Protein AF-A0A2S6TMZ6-F1 (afdb_monomer_lite)

Foldseek 3Di:
DVLVVLLVVLLCCLAPPPVDDNVVSLVVSLVVCVVPDPDPSSVVSNVVSVVSNCVRVNPPDD

Radius of gyration: 11.21 Å; chains: 1; bounding box: 24×17×35 Å

Secondary structure (DSSP, 8-state):
-HHHHHHHHHHHHHHH-TTS-HHHHHHHHHHHHHHHS-THHHHHHHHHHHHHHHHHH-S---

pLDDT: mean 92.81, std 12.51, range [43.03, 98.5]

Sequence (62 aa):
IILRLILRAAAYEIVDRPDIDPPLSINEYVAISHTFFGEMQPTFVNGVLDRLAKETYGDGQK

Structure (mmCIF, N/CA/C/O backbone):
data_AF-A0A2S6TMZ6-F1
#
_entry.id   AF-A0A2S6TMZ6-F1
#
loop_
_atom_site.group_PDB
_atom_site.id
_atom_site.type_symbol
_atom_site.label_atom_id
_atom_site.label_alt_id
_atom_site.label_comp_id
_atom_site.label_asym_id
_atom_site.label_entity_id
_atom_site.label_seq_id
_atom_site.pdbx_PDB_ins_code
_atom_site.Cartn_x
_atom_site.Cartn_y
_atom_site.Cartn_z
_atom_site.occupancy
_atom_site.B_iso_or_equiv
_atom_site.auth_seq_id
_atom_site.auth_comp_id
_atom_site.auth_asym_id
_atom_site.auth_atom_id
_atom_site.pdbx_PDB_model_num
ATOM 1 N N . ILE A 1 1 ? -2.387 -0.584 -16.104 1.00 92.69 1 ILE A N 1
ATOM 2 C CA . ILE A 1 1 ? -3.346 -1.575 -15.542 1.00 92.69 1 ILE A CA 1
ATOM 3 C C . ILE A 1 1 ? -2.864 -2.083 -14.184 1.00 92.69 1 ILE A C 1
ATOM 5 O O . ILE A 1 1 ? -3.608 -1.920 -13.230 1.00 92.69 1 ILE A O 1
ATOM 9 N N . ILE A 1 2 ? -1.627 -2.587 -14.074 1.00 96.69 2 ILE A N 1
ATOM 10 C CA . ILE A 1 2 ? -1.058 -3.164 -12.838 1.00 96.69 2 ILE A CA 1
ATOM 11 C C . ILE A 1 2 ? -1.095 -2.197 -11.641 1.00 96.69 2 ILE A C 1
ATOM 13 O O . ILE A 1 2 ? -1.634 -2.555 -10.603 1.00 96.69 2 ILE A O 1
ATOM 17 N N . LEU A 1 3 ? -0.656 -0.942 -11.804 1.00 97.56 3 LEU A N 1
ATOM 18 C CA . LEU A 1 3 ? -0.655 0.048 -10.712 1.00 97.56 3 LEU A CA 1
ATOM 19 C C . LEU A 1 3 ? -2.049 0.255 -10.092 1.00 97.56 3 LEU A C 1
ATOM 21 O O . LEU A 1 3 ? -2.201 0.336 -8.881 1.00 97.56 3 LEU A O 1
ATOM 25 N N . ARG A 1 4 ? -3.092 0.280 -10.930 1.00 97.88 4 ARG A N 1
ATOM 26 C CA . ARG A 1 4 ? -4.481 0.396 -10.471 1.00 97.88 4 ARG A CA 1
ATOM 27 C C . ARG A 1 4 ? -4.930 -0.835 -9.679 1.00 97.88 4 ARG A C 1
ATOM 29 O O . ARG A 1 4 ? -5.750 -0.690 -8.783 1.00 97.88 4 ARG A O 1
ATOM 36 N N . LEU A 1 5 ? -4.451 -2.027 -10.040 1.00 98.38 5 LEU A N 1
ATOM 37 C CA . LEU A 1 5 ? -4.771 -3.260 -9.317 1.00 98.38 5 LEU A CA 1
ATOM 38 C C . LEU A 1 5 ? -4.111 -3.260 -7.937 1.00 98.38 5 LEU A C 1
ATOM 40 O O . LEU A 1 5 ? -4.808 -3.506 -6.961 1.00 98.38 5 LEU A O 1
ATOM 44 N N . ILE A 1 6 ? -2.828 -2.886 -7.865 1.00 98.31 6 ILE A N 1
ATOM 45 C CA . ILE A 1 6 ? -2.086 -2.734 -6.603 1.00 98.31 6 ILE A CA 1
ATOM 46 C C . ILE A 1 6 ? -2.822 -1.769 -5.671 1.00 98.31 6 ILE A C 1
ATOM 48 O O . ILE A 1 6 ? -3.167 -2.137 -4.556 1.00 98.31 6 ILE A O 1
ATOM 52 N N . LEU A 1 7 ? -3.150 -0.566 -6.153 1.00 98.31 7 LEU A N 1
ATOM 53 C CA . LEU A 1 7 ? -3.831 0.437 -5.333 1.00 98.31 7 LEU A CA 1
ATOM 54 C C . LEU A 1 7 ? -5.226 -0.005 -4.874 1.00 98.31 7 LEU A C 1
ATOM 56 O O . LEU A 1 7 ? -5.619 0.317 -3.761 1.00 98.31 7 LEU A O 1
ATOM 60 N N . ARG A 1 8 ? -5.985 -0.736 -5.702 1.00 98.44 8 ARG A N 1
ATOM 61 C CA . ARG A 1 8 ? -7.312 -1.239 -5.308 1.00 98.44 8 ARG A CA 1
ATOM 62 C C . ARG A 1 8 ? -7.231 -2.333 -4.253 1.00 98.44 8 ARG A C 1
ATOM 64 O O . ARG A 1 8 ? -8.039 -2.318 -3.334 1.00 98.44 8 ARG A O 1
ATOM 71 N N . ALA A 1 9 ? -6.291 -3.264 -4.403 1.00 98.50 9 ALA A N 1
ATOM 72 C CA . ALA A 1 9 ? -6.093 -4.339 -3.440 1.00 98.50 9 ALA A CA 1
ATOM 73 C C . ALA A 1 9 ? -5.621 -3.775 -2.091 1.00 98.50 9 ALA A C 1
ATOM 75 O O . ALA A 1 9 ? -6.262 -4.017 -1.074 1.00 98.50 9 ALA A O 1
ATOM 76 N N . ALA A 1 10 ? -4.606 -2.908 -2.116 1.00 98.12 10 ALA A N 1
ATOM 77 C CA . ALA A 1 10 ? -4.106 -2.227 -0.927 1.00 98.12 10 ALA A CA 1
ATOM 78 C C . ALA A 1 10 ? -5.181 -1.384 -0.230 1.00 98.12 10 ALA A C 1
ATOM 80 O O . ALA A 1 10 ? -5.323 -1.442 0.987 1.00 98.12 10 ALA A O 1
ATOM 81 N N . ALA A 1 11 ? -5.971 -0.626 -0.997 1.00 97.88 11 ALA A N 1
ATOM 82 C CA . ALA A 1 11 ? -7.045 0.178 -0.428 1.00 97.88 11 ALA A CA 1
ATOM 83 C C . ALA A 1 11 ? -8.151 -0.674 0.202 1.00 97.88 11 ALA A C 1
ATOM 85 O O . ALA A 1 11 ? -8.666 -0.306 1.251 1.00 97.88 11 ALA A O 1
ATOM 86 N N . TYR A 1 12 ? -8.512 -1.801 -0.418 1.00 97.81 12 TYR A N 1
ATOM 87 C CA . TYR A 1 12 ? -9.481 -2.729 0.163 1.00 97.81 12 TYR A CA 1
ATOM 88 C C . TYR A 1 12 ? -8.991 -3.272 1.508 1.00 97.81 12 TYR A C 1
ATOM 90 O O . TYR A 1 12 ? -9.734 -3.259 2.482 1.00 97.81 12 TYR A O 1
ATOM 98 N N . GLU A 1 13 ? -7.730 -3.691 1.572 1.00 97.31 13 GLU A N 1
ATOM 99 C CA . GLU A 1 13 ? -7.136 -4.230 2.792 1.00 97.31 13 GLU A CA 1
ATOM 100 C C . GLU A 1 13 ? -7.096 -3.183 3.914 1.00 97.31 13 GLU A C 1
ATOM 102 O O . GLU A 1 13 ? -7.590 -3.429 5.005 1.00 97.31 13 GLU A O 1
ATOM 107 N N . ILE A 1 14 ? -6.638 -1.964 3.614 1.00 95.94 14 ILE A N 1
ATOM 108 C CA . ILE A 1 14 ? -6.551 -0.873 4.598 1.00 95.94 14 ILE A CA 1
ATOM 109 C C . ILE A 1 14 ? -7.931 -0.440 5.129 1.00 95.94 14 ILE A C 1
ATOM 111 O O . ILE A 1 14 ? -8.037 0.009 6.269 1.00 95.94 14 ILE A O 1
ATOM 115 N N . VAL A 1 15 ? -8.985 -0.521 4.311 1.00 95.62 15 VAL A N 1
ATOM 116 C CA . VAL A 1 15 ? -10.312 0.027 4.653 1.00 95.62 15 VAL A CA 1
ATOM 117 C C . VAL A 1 15 ? -11.269 -1.024 5.214 1.00 95.62 15 VAL A C 1
ATOM 119 O O . VAL A 1 15 ? -12.071 -0.701 6.086 1.00 95.62 15 VAL A O 1
ATOM 122 N N . ASP A 1 16 ? -11.211 -2.258 4.718 1.00 96.12 16 ASP A N 1
ATOM 123 C CA . ASP A 1 16 ? -12.232 -3.287 4.966 1.00 96.12 16 ASP A CA 1
ATOM 124 C C . ASP A 1 16 ? -11.686 -4.508 5.731 1.00 96.12 16 ASP A C 1
ATOM 126 O O . ASP A 1 16 ? -12.448 -5.403 6.099 1.00 96.12 16 ASP A O 1
ATOM 130 N N . ARG A 1 17 ? -10.371 -4.567 5.995 1.00 95.56 17 ARG A N 1
ATOM 131 C CA . ARG A 1 17 ? -9.716 -5.675 6.715 1.00 95.56 17 ARG A CA 1
ATOM 132 C C . ARG A 1 17 ? -9.104 -5.197 8.038 1.00 95.56 17 ARG A C 1
ATOM 134 O O . ARG A 1 17 ? -7.889 -5.064 8.138 1.00 95.56 17 ARG A O 1
ATOM 141 N N . PRO A 1 18 ? -9.924 -4.980 9.086 1.00 91.38 18 PRO A N 1
ATOM 142 C CA . PRO A 1 18 ? -9.445 -4.505 10.390 1.00 91.38 18 PRO A CA 1
ATOM 143 C C . PRO A 1 18 ? -8.540 -5.512 11.120 1.00 91.38 18 PRO A C 1
ATOM 145 O O . PRO A 1 18 ? -7.947 -5.183 12.144 1.00 91.38 18 PRO A O 1
ATOM 148 N N . ASP A 1 19 ? -8.461 -6.751 10.633 1.00 95.44 19 ASP A N 1
ATOM 149 C CA . ASP A 1 19 ? -7.564 -7.791 11.129 1.00 95.44 19 ASP A CA 1
ATOM 150 C C . ASP A 1 19 ? -6.126 -7.677 10.595 1.00 95.44 19 ASP A C 1
ATOM 152 O O . ASP A 1 19 ? -5.262 -8.439 11.028 1.00 95.44 19 ASP A O 1
ATOM 156 N N . ILE A 1 20 ? -5.859 -6.741 9.680 1.00 94.69 20 ILE A N 1
ATOM 157 C CA . ILE A 1 20 ? -4.543 -6.528 9.075 1.00 94.69 20 ILE A CA 1
ATOM 158 C C . ILE A 1 20 ? -4.056 -5.114 9.399 1.00 94.69 20 ILE A C 1
ATOM 160 O O . ILE A 1 20 ? -4.774 -4.134 9.224 1.00 94.69 20 ILE A O 1
ATOM 164 N N . ASP A 1 21 ? -2.818 -5.016 9.880 1.00 94.50 21 ASP A N 1
ATOM 165 C CA . ASP A 1 21 ? -2.207 -3.741 10.249 1.00 94.50 21 ASP A CA 1
ATOM 166 C C . ASP A 1 21 ? -1.876 -2.906 8.989 1.00 94.50 21 ASP A C 1
ATOM 168 O O . ASP A 1 21 ? -1.126 -3.384 8.131 1.00 94.50 21 ASP A O 1
ATOM 172 N N . PRO A 1 22 ? -2.377 -1.662 8.840 1.00 95.19 22 PRO A N 1
ATOM 173 C CA . PRO A 1 22 ? -2.156 -0.863 7.632 1.00 95.19 22 PRO A CA 1
ATOM 174 C C . PRO A 1 22 ? -0.683 -0.677 7.215 1.00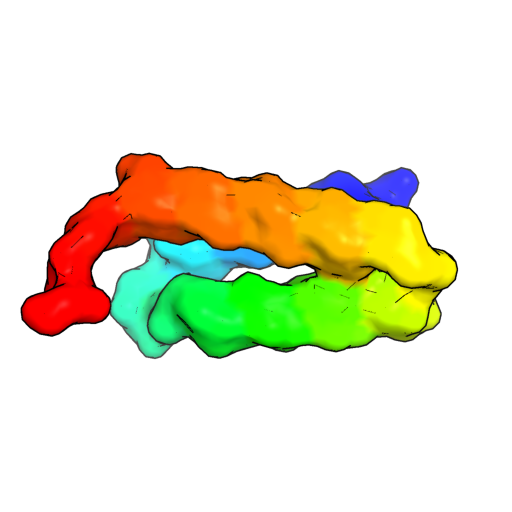 95.19 22 PRO A C 1
ATOM 176 O O . PRO A 1 22 ? -0.405 -0.785 6.019 1.00 95.19 22 PRO A O 1
ATOM 179 N N . PRO A 1 23 ? 0.290 -0.451 8.125 1.00 96.00 23 PRO A N 1
ATOM 180 C CA . PRO A 1 23 ? 1.712 -0.429 7.781 1.00 96.00 23 PRO A CA 1
ATOM 181 C C . PRO A 1 23 ? 2.215 -1.729 7.141 1.00 96.00 23 PRO A C 1
ATOM 183 O O . PRO A 1 23 ? 3.067 -1.675 6.253 1.00 96.00 23 PRO A O 1
ATOM 186 N N . LEU A 1 24 ? 1.690 -2.893 7.547 1.00 97.25 24 LEU A N 1
ATOM 187 C CA . LEU A 1 24 ? 2.028 -4.173 6.923 1.00 97.25 24 LEU A CA 1
ATOM 188 C C . LEU A 1 24 ? 1.528 -4.210 5.477 1.00 97.25 24 LEU A C 1
ATOM 190 O O . LEU A 1 24 ? 2.323 -4.471 4.575 1.00 97.25 24 LEU A O 1
ATOM 194 N N . SER A 1 25 ? 0.254 -3.874 5.242 1.00 97.31 25 SER A N 1
ATOM 195 C CA . SER A 1 25 ? -0.299 -3.816 3.885 1.00 97.31 25 SER A CA 1
ATOM 196 C C . SER A 1 25 ? 0.493 -2.841 3.008 1.00 97.31 25 SER A C 1
ATOM 198 O O . SER A 1 25 ? 0.872 -3.184 1.889 1.00 97.31 25 SER A O 1
ATOM 200 N N . ILE A 1 26 ? 0.819 -1.643 3.509 1.00 98.00 26 ILE A N 1
ATOM 201 C CA . ILE A 1 26 ? 1.625 -0.656 2.771 1.00 98.00 26 ILE A CA 1
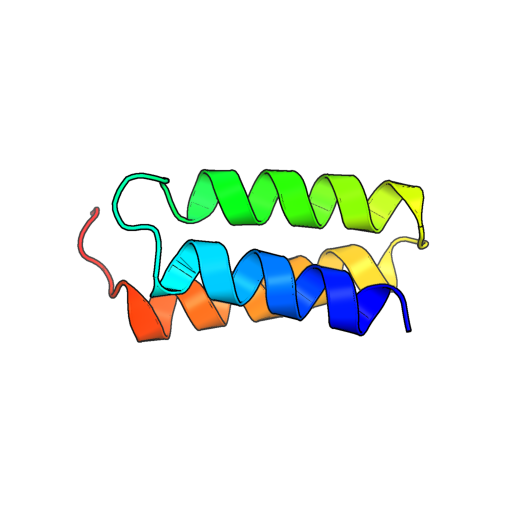ATOM 202 C C . ILE A 1 26 ? 2.964 -1.263 2.331 1.00 98.00 26 ILE A C 1
ATOM 204 O O . ILE A 1 26 ? 3.289 -1.211 1.143 1.00 98.00 26 ILE A O 1
ATOM 208 N N . ASN A 1 27 ? 3.708 -1.878 3.254 1.00 98.38 27 ASN A N 1
ATOM 209 C CA . ASN A 1 27 ? 5.009 -2.480 2.957 1.00 98.38 27 ASN A CA 1
ATOM 210 C C . ASN A 1 27 ? 4.913 -3.574 1.884 1.00 98.38 27 ASN A C 1
ATOM 212 O O . ASN A 1 27 ? 5.685 -3.556 0.922 1.00 98.38 27 ASN A O 1
ATOM 216 N N . GLU A 1 28 ? 3.943 -4.483 2.002 1.00 98.31 28 GLU A N 1
ATOM 217 C CA . GLU A 1 28 ? 3.752 -5.578 1.044 1.00 98.31 28 GLU A CA 1
ATOM 218 C C . GLU A 1 28 ? 3.394 -5.051 -0.352 1.00 98.31 28 GLU A C 1
ATOM 220 O O . GLU A 1 28 ? 4.004 -5.439 -1.351 1.00 98.31 28 GLU A O 1
ATOM 225 N N . TYR A 1 29 ? 2.465 -4.096 -0.459 1.00 98.44 29 TYR A N 1
ATOM 226 C CA . TYR A 1 29 ? 2.071 -3.553 -1.763 1.00 98.44 29 TYR A CA 1
ATOM 227 C C . TYR A 1 29 ? 3.145 -2.654 -2.398 1.00 98.44 29 TYR A C 1
ATOM 229 O O . TYR A 1 29 ? 3.237 -2.601 -3.631 1.00 98.44 29 TYR A O 1
ATOM 237 N N . VAL A 1 30 ? 3.997 -1.991 -1.609 1.00 98.44 30 VAL A N 1
ATOM 238 C CA . VAL A 1 30 ? 5.189 -1.284 -2.116 1.00 98.44 30 VAL A CA 1
ATOM 239 C C . VAL A 1 30 ? 6.226 -2.281 -2.634 1.00 98.44 30 VAL A C 1
ATOM 241 O O . VA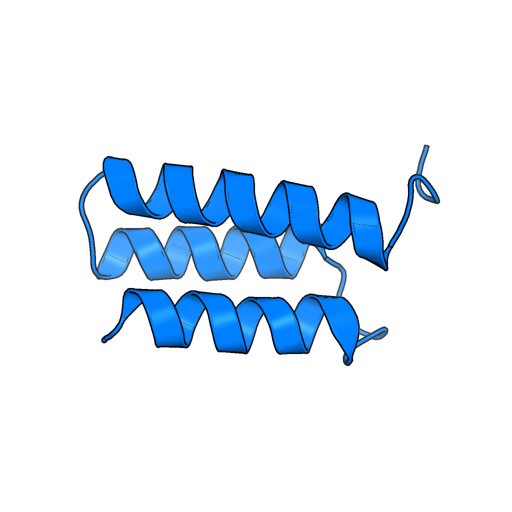L A 1 30 ? 6.726 -2.103 -3.748 1.00 98.44 30 VAL A O 1
ATOM 244 N N . ALA A 1 31 ? 6.493 -3.366 -1.902 1.00 98.19 31 ALA A N 1
ATOM 245 C CA . ALA A 1 31 ? 7.390 -4.433 -2.346 1.00 98.19 31 ALA A CA 1
ATOM 246 C C . ALA A 1 31 ? 6.893 -5.087 -3.646 1.00 98.19 31 ALA A C 1
ATOM 248 O O . ALA A 1 31 ? 7.658 -5.233 -4.600 1.00 98.19 31 ALA A O 1
ATOM 249 N N . ILE A 1 32 ? 5.592 -5.379 -3.743 1.00 97.88 32 ILE A N 1
ATOM 250 C CA . ILE A 1 32 ? 4.961 -5.858 -4.980 1.00 97.88 32 ILE A CA 1
ATOM 251 C C . ILE A 1 32 ? 5.154 -4.833 -6.106 1.00 97.88 32 ILE A C 1
ATOM 253 O O . ILE A 1 32 ? 5.521 -5.213 -7.215 1.00 97.88 32 ILE A O 1
ATOM 257 N N . SER A 1 33 ? 4.973 -3.535 -5.849 1.00 98.12 33 SER A N 1
ATOM 258 C CA . SER A 1 33 ? 5.188 -2.482 -6.853 1.00 98.12 33 SER A CA 1
ATOM 259 C C . SER A 1 33 ? 6.613 -2.499 -7.424 1.00 98.12 33 SER A C 1
ATOM 261 O O . SER A 1 33 ? 6.777 -2.395 -8.641 1.00 98.12 33 SER A O 1
ATOM 263 N N . HIS A 1 34 ? 7.633 -2.730 -6.588 1.00 97.75 34 HIS A N 1
ATOM 264 C CA . HIS A 1 34 ? 9.025 -2.872 -7.039 1.00 97.75 34 HIS A CA 1
ATOM 265 C C . HIS A 1 34 ? 9.242 -4.059 -7.991 1.00 97.75 34 HIS A C 1
ATOM 267 O O . HIS A 1 34 ? 10.144 -4.012 -8.822 1.00 97.75 34 HIS A O 1
ATOM 273 N N . THR A 1 35 ? 8.414 -5.106 -7.927 1.00 97.81 35 THR A N 1
ATOM 274 C CA . THR A 1 35 ? 8.520 -6.246 -8.859 1.00 97.81 35 THR A CA 1
ATOM 275 C C . THR A 1 35 ? 8.005 -5.930 -10.267 1.00 97.81 35 THR A C 1
ATOM 277 O O . THR A 1 35 ? 8.384 -6.604 -11.224 1.00 97.81 35 THR A O 1
ATOM 280 N N . PHE A 1 36 ? 7.164 -4.898 -10.416 1.00 97.00 36 PHE A N 1
ATOM 281 C CA . PHE A 1 36 ? 6.529 -4.529 -11.688 1.00 97.00 36 PHE A CA 1
ATOM 282 C C . PHE A 1 36 ? 7.024 -3.203 -12.275 1.00 97.00 36 PHE A C 1
ATOM 284 O O . PHE A 1 36 ? 6.785 -2.937 -13.456 1.00 97.00 36 PHE A O 1
ATOM 291 N N . PHE A 1 37 ? 7.667 -2.354 -11.472 1.00 96.94 37 PHE A N 1
ATOM 292 C CA . PHE A 1 37 ? 8.012 -0.985 -11.843 1.00 96.94 37 PHE A CA 1
ATOM 293 C C . PHE A 1 37 ? 9.401 -0.564 -11.348 1.00 96.94 37 PHE A C 1
ATOM 295 O O . PHE A 1 37 ? 9.959 -1.157 -10.430 1.00 96.94 37 PHE A O 1
ATOM 302 N N . GLY A 1 38 ? 9.939 0.505 -11.948 1.00 92.44 38 GLY A N 1
ATOM 303 C CA . GLY A 1 38 ? 11.113 1.217 -11.430 1.00 92.44 38 GLY A CA 1
ATOM 304 C C . GLY A 1 38 ? 10.748 2.158 -10.278 1.00 92.44 38 GLY A C 1
ATOM 305 O O . GLY A 1 38 ? 9.589 2.249 -9.901 1.00 92.44 38 GLY A O 1
ATOM 306 N N . GLU A 1 39 ? 11.716 2.898 -9.739 1.00 91.00 39 GLU A N 1
ATOM 307 C CA . GLU A 1 39 ? 11.599 3.586 -8.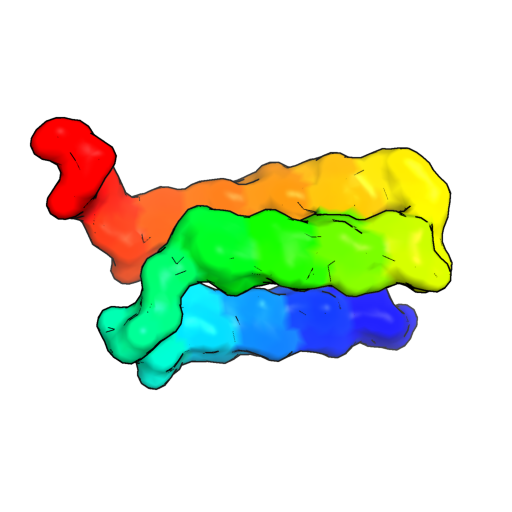437 1.00 91.00 39 GLU A CA 1
ATOM 308 C C . GLU A 1 39 ? 10.439 4.588 -8.294 1.00 91.00 39 GLU A C 1
ATOM 310 O O . GLU A 1 39 ? 9.906 4.760 -7.201 1.00 91.00 39 GLU A O 1
ATOM 315 N N . MET A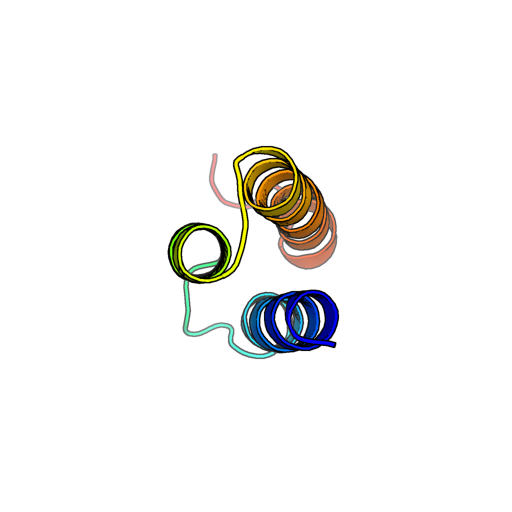 1 40 ? 9.987 5.216 -9.383 1.00 96.19 40 MET A N 1
ATOM 316 C CA . MET A 1 40 ? 8.945 6.247 -9.322 1.00 96.19 40 MET A CA 1
ATOM 317 C C . MET A 1 40 ? 7.593 5.709 -8.819 1.00 96.19 40 MET A C 1
ATOM 319 O O . MET A 1 40 ? 6.918 6.363 -8.022 1.00 96.19 40 MET A O 1
ATOM 323 N N . GLN A 1 41 ? 7.159 4.540 -9.295 1.00 96.88 41 GLN A N 1
ATOM 324 C CA . GLN A 1 41 ? 5.830 4.009 -8.980 1.00 96.88 41 GLN A CA 1
ATOM 325 C C . GLN A 1 41 ? 5.726 3.441 -7.554 1.00 96.88 41 GLN A C 1
ATOM 327 O O . GLN A 1 41 ? 4.713 3.709 -6.916 1.00 96.88 41 GLN A O 1
ATOM 332 N N . PRO A 1 42 ? 6.711 2.708 -7.004 1.00 98.06 42 PRO A N 1
ATOM 333 C CA . PRO A 1 42 ? 6.733 2.308 -5.600 1.00 98.06 42 PRO A CA 1
ATOM 334 C C . PRO A 1 42 ? 6.689 3.498 -4.639 1.00 98.06 42 PRO A C 1
ATOM 336 O O . PRO A 1 42 ? 5.876 3.487 -3.719 1.00 98.06 42 PRO A O 1
ATOM 339 N N . THR A 1 43 ? 7.453 4.569 -4.893 1.00 98.06 43 THR A N 1
ATOM 340 C CA . THR A 1 43 ? 7.373 5.796 -4.079 1.00 98.06 43 THR A CA 1
ATOM 341 C C . THR A 1 43 ? 5.987 6.437 -4.156 1.00 98.06 43 THR A C 1
ATOM 343 O O . THR A 1 43 ? 5.444 6.868 -3.139 1.00 98.06 43 THR A O 1
ATOM 346 N N . PHE A 1 44 ? 5.383 6.465 -5.348 1.00 98.12 44 PHE A N 1
ATOM 347 C CA . PHE A 1 44 ? 4.011 6.939 -5.524 1.00 98.12 44 PHE A CA 1
ATOM 348 C C . PHE A 1 44 ? 2.996 6.075 -4.761 1.00 98.12 44 PHE A C 1
ATOM 350 O O . PHE A 1 44 ? 2.137 6.620 -4.072 1.00 98.12 44 PHE A O 1
ATOM 357 N N . VAL A 1 45 ? 3.105 4.744 -4.843 1.00 98.31 45 VAL A N 1
ATOM 358 C CA . VAL A 1 45 ? 2.253 3.805 -4.095 1.00 98.31 45 VAL A CA 1
ATOM 359 C C . VAL A 1 45 ? 2.383 4.059 -2.598 1.00 98.31 45 VAL A C 1
ATOM 361 O O . VAL A 1 45 ? 1.361 4.261 -1.951 1.00 98.31 45 VAL A O 1
ATOM 364 N N . ASN A 1 46 ? 3.607 4.145 -2.072 1.00 98.19 46 ASN A N 1
ATOM 365 C CA . ASN A 1 46 ? 3.843 4.406 -0.655 1.00 98.19 46 ASN A CA 1
ATOM 366 C C . ASN A 1 46 ? 3.137 5.690 -0.194 1.00 98.19 46 ASN A C 1
ATOM 368 O O . ASN A 1 46 ? 2.327 5.656 0.724 1.00 98.19 46 ASN A O 1
ATOM 372 N N . GLY A 1 47 ? 3.352 6.808 -0.898 1.00 98.00 47 GLY A N 1
ATOM 373 C CA . GLY A 1 47 ? 2.740 8.088 -0.532 1.00 98.00 47 GLY A CA 1
ATOM 374 C C . GLY A 1 47 ? 1.207 8.096 -0.610 1.00 98.00 47 GLY A C 1
ATOM 375 O O . GLY A 1 47 ? 0.551 8.724 0.224 1.00 98.00 47 GLY A O 1
ATOM 376 N N . VAL A 1 48 ? 0.619 7.399 -1.589 1.00 98.12 48 VAL A N 1
ATOM 377 C CA . VAL A 1 48 ? -0.843 7.274 -1.708 1.00 98.12 48 VAL A CA 1
ATOM 378 C C . VAL A 1 48 ? -1.416 6.434 -0.569 1.00 98.12 48 VAL A C 1
ATOM 380 O O . VAL A 1 48 ? -2.414 6.838 0.027 1.00 98.12 48 VAL A O 1
ATOM 383 N N . LEU A 1 49 ? -0.801 5.292 -0.253 1.00 97.75 49 LEU A N 1
ATOM 384 C CA . LEU A 1 49 ? -1.301 4.401 0.791 1.00 97.75 49 LEU A CA 1
ATOM 385 C C . LEU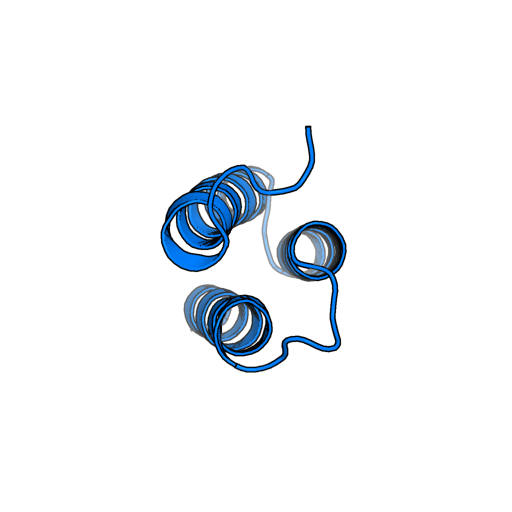 A 1 49 ? -1.064 4.963 2.199 1.00 97.75 49 LEU A C 1
ATOM 387 O O . LEU A 1 49 ? -1.958 4.861 3.032 1.00 97.75 49 LEU A O 1
ATOM 391 N N . ASP A 1 50 ? 0.060 5.646 2.439 1.00 97.19 50 ASP A N 1
ATOM 392 C CA . ASP A 1 50 ? 0.316 6.388 3.682 1.00 97.19 50 ASP A CA 1
ATOM 393 C C . ASP A 1 50 ? -0.775 7.428 3.947 1.00 97.19 50 ASP A C 1
ATOM 395 O O . ASP A 1 50 ? -1.261 7.585 5.069 1.00 97.19 50 ASP A O 1
ATOM 399 N N . ARG A 1 51 ? -1.165 8.172 2.906 1.00 96.75 51 ARG A N 1
ATOM 400 C CA . ARG A 1 51 ? -2.245 9.152 3.011 1.00 96.75 51 ARG A CA 1
ATOM 401 C C . ARG A 1 51 ? -3.586 8.471 3.271 1.00 96.75 51 ARG A C 1
ATOM 403 O O . ARG A 1 51 ? -4.317 8.934 4.141 1.00 96.75 51 ARG A O 1
ATOM 410 N N . LEU A 1 52 ? -3.886 7.393 2.547 1.00 96.12 52 LEU A N 1
ATOM 411 C CA . LEU A 1 52 ? -5.118 6.630 2.735 1.00 96.12 52 LEU A CA 1
ATOM 412 C C . LEU A 1 52 ? -5.233 6.126 4.177 1.00 96.12 52 LEU A C 1
ATOM 414 O O . LEU A 1 52 ? -6.221 6.426 4.833 1.00 96.12 52 LEU A O 1
ATOM 418 N N . ALA A 1 53 ? -4.202 5.451 4.690 1.00 95.12 53 ALA A N 1
ATOM 419 C CA . ALA A 1 53 ? -4.184 4.928 6.053 1.00 95.12 53 ALA A CA 1
ATOM 420 C C . ALA A 1 53 ? -4.356 6.038 7.102 1.00 95.12 53 ALA A C 1
ATOM 422 O O . ALA A 1 53 ? -5.079 5.862 8.079 1.00 95.12 53 ALA A O 1
ATOM 423 N N . LYS A 1 54 ? -3.765 7.221 6.896 1.00 94.19 54 LYS A N 1
ATOM 424 C CA . LYS A 1 54 ? -3.989 8.371 7.789 1.00 94.19 54 LYS A CA 1
ATOM 425 C C . LYS A 1 54 ? -5.438 8.855 7.779 1.00 94.19 54 LYS A C 1
ATOM 427 O O . LYS A 1 54 ? -5.956 9.196 8.837 1.00 94.19 54 LYS A O 1
ATOM 432 N N . GLU A 1 55 ? -6.077 8.901 6.614 1.00 93.62 55 GLU A N 1
ATOM 433 C CA . GLU A 1 55 ? -7.460 9.370 6.470 1.00 93.62 55 GLU A CA 1
ATOM 434 C C . GLU A 1 55 ? -8.486 8.342 6.979 1.00 93.62 55 GLU A C 1
ATOM 436 O O . GLU A 1 55 ? -9.520 8.738 7.514 1.00 93.62 55 GLU A O 1
ATOM 441 N N . THR A 1 56 ? -8.213 7.041 6.842 1.00 90.62 56 THR A N 1
ATOM 442 C CA . THR A 1 56 ? -9.169 5.971 7.180 1.00 90.62 56 THR A CA 1
ATOM 443 C C . THR A 1 56 ? -8.935 5.351 8.554 1.00 90.62 56 THR A C 1
ATOM 445 O O . THR A 1 56 ? -9.885 4.858 9.152 1.00 90.62 56 THR A O 1
ATOM 448 N N . TYR A 1 57 ? -7.699 5.389 9.061 1.00 79.44 57 TYR A N 1
ATOM 449 C CA . TYR A 1 57 ? -7.301 4.765 10.328 1.00 79.44 57 TYR A CA 1
ATOM 450 C C . TYR A 1 57 ? -6.931 5.774 11.432 1.00 79.44 57 TYR A C 1
ATOM 452 O O . TYR A 1 57 ? -7.021 5.422 12.601 1.00 79.44 57 TYR A O 1
ATOM 460 N N . GLY A 1 58 ? -6.547 7.012 11.079 1.00 65.88 58 GLY A N 1
ATOM 461 C CA . GLY A 1 58 ? -6.411 8.185 11.964 1.00 65.88 58 GLY A CA 1
ATOM 462 C C . GLY A 1 58 ? -5.658 8.005 13.295 1.00 65.88 58 GLY A C 1
ATOM 463 O O . GLY A 1 58 ? -6.272 7.594 14.264 1.00 65.88 58 GLY A O 1
ATOM 464 N N . ASP A 1 59 ? -4.371 8.403 13.356 1.00 53.03 59 ASP A N 1
ATOM 465 C CA . ASP A 1 59 ? -3.490 8.692 14.536 1.00 53.03 59 ASP A CA 1
ATOM 466 C C . ASP A 1 59 ? -3.671 7.852 15.835 1.00 53.03 59 ASP A C 1
ATOM 468 O O . ASP A 1 59 ? -3.240 8.265 16.907 1.00 53.03 59 ASP A O 1
ATOM 472 N N . GLY A 1 60 ? -4.287 6.667 15.773 1.00 50.81 60 GLY A N 1
ATOM 473 C CA . GLY A 1 60 ? -4.642 5.828 16.926 1.00 50.81 60 GLY A CA 1
ATOM 474 C C . GLY A 1 60 ? -3.511 4.947 17.463 1.00 50.81 60 GLY A C 1
ATOM 475 O O . GLY A 1 60 ? -3.764 4.030 18.242 1.00 50.81 60 GLY A O 1
ATOM 476 N N . GLN A 1 61 ? -2.277 5.192 17.022 1.00 49.09 61 GLN A N 1
ATOM 477 C CA . GLN A 1 61 ? -1.061 4.491 17.442 1.00 49.09 61 GLN A CA 1
ATOM 478 C C . GLN A 1 61 ? 0.085 5.516 17.556 1.00 49.09 61 GLN A C 1
ATOM 480 O O . GLN A 1 61 ? 1.025 5.520 16.762 1.00 49.09 61 GLN A O 1
ATOM 485 N N . LYS A 1 62 ? -0.023 6.432 18.521 1.00 43.03 62 LYS A N 1
ATOM 486 C CA . LYS A 1 62 ? 1.132 7.087 19.145 1.00 43.03 62 LYS A CA 1
ATOM 487 C C . LYS A 1 62 ? 1.164 6.729 20.617 1.00 43.03 62 LYS A C 1
ATOM 489 O O . LYS A 1 62 ? 0.075 6.743 21.231 1.00 43.03 62 LYS A O 1
#